Protein AF-A0A183HMR1-F1 (afdb_monomer)

Nearest PDB structures (foldseek):
  8a1i-assembly3_P  TM=7.471E-01  e=1.541E-01  Mus musculus
  8a1i-assembly1_A  TM=7.556E-01  e=2.290E-01  Mus musculus
  7uwi-assembly1_A  TM=6.873E-01  e=4.359E-01  Homo sapiens
  4ct6-assembly1_B  TM=6.462E-01  e=1.174E+00  Homo sapiens
  6hom-assembly1_A  TM=4.183E-01  e=2.348E+00  Homo sapiens

Secondary structure (DSSP, 8-state):
-TTTTSSSS--TTS-TTHHHHHT---TTTHHHHHHHHHHHHHHH--SHHHHHHHHTTTHHHHHHHHHTSTT--HHHHHHHHHHHHHHHT-HHHHHHHHHTS-HHHHHHHHHT-TT--HHHHHHHHHHHHHHHHHHHHHHHHH---HHHHHHHHHHHHHHHHHHHH--

InterPro domains:
  IPR032436 URB1, C-terminal domain [PF16201] (1-106)
  IPR039844 Nucleolar pre-ribosomal-associated protein 1 [PTHR13500] (2-133)

Mean predicted aligned error: 9.2 Å

Radius of gyration: 17.95 Å; Cα contacts (8 Å, |Δi|>4): 108; chains: 1; bounding box: 54×37×41 Å

Organism: NCBI:txid387005

pLDDT: mean 81.09, std 14.56, range [42.53, 96.62]

Structure (mmCIF, N/CA/C/O backbone):
data_AF-A0A183HMR1-F1
#
_entry.id   AF-A0A183HMR1-F1
#
loop_
_atom_site.group_PDB
_atom_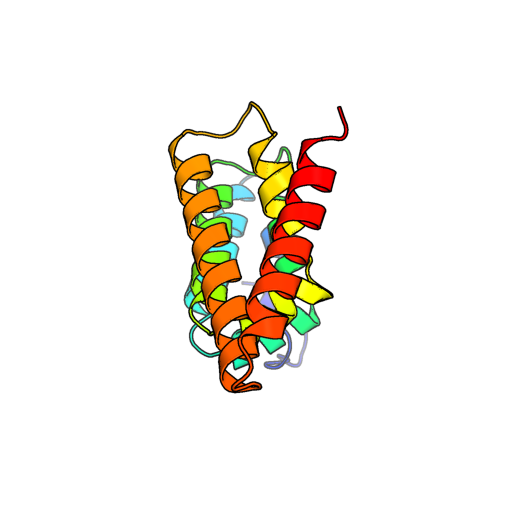site.id
_atom_site.type_symbol
_atom_site.label_atom_id
_atom_site.label_alt_id
_atom_site.label_comp_id
_atom_site.label_asym_id
_atom_site.label_entity_id
_atom_site.label_seq_id
_atom_site.pdbx_PDB_ins_code
_atom_site.Cartn_x
_atom_site.Cartn_y
_atom_site.Cartn_z
_atom_site.occupancy
_atom_site.B_iso_or_equiv
_atom_site.auth_seq_id
_atom_site.auth_comp_id
_atom_site.auth_asym_id
_atom_site.auth_atom_id
_atom_site.pdbx_PDB_model_num
ATOM 1 N N . MET A 1 1 ? -23.029 -10.915 6.501 1.00 42.78 1 MET A N 1
ATOM 2 C CA . MET A 1 1 ? -23.496 -11.950 5.544 1.00 42.78 1 MET A CA 1
ATOM 3 C C . MET A 1 1 ? -24.651 -11.492 4.652 1.00 42.78 1 MET A C 1
ATOM 5 O O . MET A 1 1 ? -24.675 -11.887 3.498 1.00 42.78 1 MET A O 1
ATOM 9 N N . SER A 1 2 ? -25.544 -10.601 5.097 1.00 53.94 2 SER A N 1
ATOM 10 C CA . SER A 1 2 ? -26.635 -10.012 4.284 1.00 53.94 2 SER A CA 1
ATOM 11 C C . SER A 1 2 ? -26.182 -9.230 3.033 1.00 53.94 2 SER A C 1
ATOM 13 O O . SER A 1 2 ? -27.001 -8.847 2.207 1.00 53.94 2 SER A O 1
ATOM 15 N N . PHE A 1 3 ? -24.876 -9.014 2.871 1.00 57.03 3 PHE A N 1
ATOM 16 C CA . PHE A 1 3 ? -24.271 -8.262 1.778 1.00 57.03 3 PHE A CA 1
ATOM 17 C C . PHE A 1 3 ? -24.163 -9.032 0.452 1.00 57.03 3 PHE A C 1
ATOM 19 O O . PHE A 1 3 ? -24.394 -8.453 -0.605 1.00 57.03 3 PHE A O 1
ATOM 26 N N . LEU A 1 4 ? -23.895 -10.340 0.495 1.00 54.84 4 LEU A N 1
ATOM 27 C CA . LEU A 1 4 ? -23.864 -11.168 -0.720 1.00 54.84 4 LEU A CA 1
ATOM 28 C C . LEU A 1 4 ? -25.256 -11.316 -1.358 1.00 54.84 4 LEU A C 1
ATOM 30 O O . LEU A 1 4 ? -25.362 -11.691 -2.517 1.00 54.84 4 LEU A O 1
ATOM 34 N N . LEU A 1 5 ? -26.308 -10.989 -0.601 1.00 61.53 5 LEU A N 1
ATOM 35 C CA . LEU A 1 5 ? -27.709 -11.073 -1.010 1.00 61.53 5 LEU A CA 1
ATOM 36 C C . LEU A 1 5 ? -28.282 -9.724 -1.481 1.00 61.53 5 LEU A C 1
ATOM 38 O O . LEU A 1 5 ? -29.433 -9.667 -1.899 1.00 61.53 5 LEU A O 1
ATOM 42 N N . LEU A 1 6 ? -27.509 -8.629 -1.406 1.00 64.81 6 LEU A N 1
ATOM 43 C CA . LEU A 1 6 ? -27.979 -7.282 -1.769 1.00 64.81 6 LEU A CA 1
ATOM 44 C C . LEU A 1 6 ? -28.113 -7.078 -3.285 1.00 64.81 6 LEU A C 1
ATOM 46 O O . LEU A 1 6 ? -28.841 -6.187 -3.718 1.00 64.81 6 LEU A O 1
ATOM 50 N N . LYS A 1 7 ? -27.414 -7.882 -4.094 1.00 62.19 7 LYS A N 1
ATOM 51 C CA . LYS A 1 7 ? -27.540 -7.885 -5.554 1.00 62.19 7 LYS A CA 1
ATOM 52 C C . LYS A 1 7 ? -27.838 -9.300 -6.050 1.00 62.19 7 LYS A C 1
ATOM 54 O O . LYS A 1 7 ? -27.205 -10.237 -5.573 1.00 62.19 7 LYS A O 1
ATOM 59 N N . PRO A 1 8 ? -28.738 -9.459 -7.037 1.00 69.00 8 PRO A N 1
ATOM 60 C CA . PRO A 1 8 ? -29.092 -10.768 -7.593 1.00 69.00 8 PRO A CA 1
ATOM 61 C C . PRO A 1 8 ? -27.963 -11.402 -8.424 1.00 69.00 8 PRO A C 1
ATOM 63 O O . PRO A 1 8 ? -28.037 -12.578 -8.759 1.00 69.00 8 PRO A O 1
ATOM 66 N N . SER A 1 9 ? -26.915 -10.641 -8.755 1.00 65.25 9 SER A N 1
ATOM 67 C CA . SER A 1 9 ? -25.744 -11.105 -9.501 1.00 65.25 9 SER A CA 1
ATOM 68 C C . SER A 1 9 ? -24.453 -10.678 -8.803 1.00 65.25 9 SER A C 1
ATOM 70 O O . SER A 1 9 ? -24.265 -9.491 -8.511 1.00 65.25 9 SER A O 1
ATOM 72 N N . ILE A 1 10 ? -23.547 -11.632 -8.580 1.00 63.59 10 ILE A N 1
ATOM 73 C CA . ILE A 1 10 ? -22.203 -11.379 -8.053 1.00 63.59 10 ILE A CA 1
ATOM 74 C C . ILE A 1 10 ? -21.290 -11.059 -9.235 1.00 63.59 10 ILE A C 1
ATOM 76 O O . ILE A 1 10 ? -21.007 -11.918 -10.067 1.00 63.59 10 ILE A O 1
ATOM 80 N N . ASP A 1 11 ? -20.838 -9.812 -9.313 1.00 67.88 11 ASP A N 1
ATOM 81 C CA . AS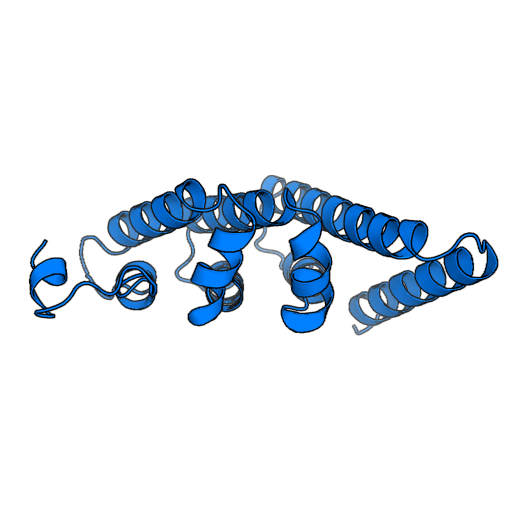P A 1 11 ? -19.847 -9.404 -10.301 1.00 67.88 11 ASP A CA 1
ATOM 82 C C . ASP A 1 11 ? -18.443 -9.760 -9.801 1.00 67.88 11 ASP A C 1
ATOM 84 O O . ASP A 1 11 ? -17.880 -9.066 -8.961 1.00 67.88 11 ASP A O 1
ATOM 88 N N . ILE A 1 12 ? -17.879 -10.851 -10.320 1.00 64.94 12 ILE A N 1
ATOM 89 C CA . ILE A 1 12 ? -16.544 -11.353 -9.952 1.00 64.94 12 ILE A CA 1
ATOM 90 C C . ILE A 1 12 ? -15.438 -10.405 -10.457 1.00 64.94 12 ILE A C 1
ATOM 92 O O . ILE A 1 12 ? -14.313 -10.423 -9.968 1.00 64.94 12 ILE A O 1
ATOM 96 N N . GLN A 1 13 ? -15.753 -9.530 -11.418 1.00 64.19 13 GLN A N 1
ATOM 97 C CA . GLN A 1 13 ? -14.810 -8.566 -11.987 1.00 64.19 13 GLN A CA 1
ATOM 98 C C . GLN A 1 13 ? -14.674 -7.289 -11.153 1.00 64.19 13 GLN A C 1
ATOM 100 O O . GLN A 1 13 ? -13.839 -6.438 -11.485 1.00 64.19 13 GLN A O 1
ATOM 105 N N . ASN A 1 14 ? -15.483 -7.141 -10.103 1.00 61.91 14 ASN A N 1
ATOM 106 C CA . ASN A 1 14 ? -15.505 -6.003 -9.201 1.00 61.91 14 ASN A CA 1
ATOM 107 C C . ASN A 1 14 ? -15.470 -6.502 -7.763 1.00 61.91 14 ASN A C 1
ATOM 109 O O . ASN A 1 14 ? -16.330 -7.279 -7.371 1.00 61.91 14 ASN A O 1
ATOM 113 N N . VAL A 1 15 ? -14.548 -6.004 -6.936 1.00 61.19 15 VAL A N 1
ATOM 114 C CA . VAL A 1 15 ? -14.562 -6.411 -5.529 1.00 61.19 15 VAL A CA 1
ATOM 115 C C . VAL A 1 15 ? -15.791 -5.802 -4.841 1.00 61.19 15 VAL A C 1
ATOM 117 O O . VAL A 1 15 ? -15.885 -4.569 -4.753 1.00 61.19 15 VAL A O 1
ATOM 120 N N . PRO A 1 16 ? -16.760 -6.613 -4.381 1.00 59.88 16 PRO A N 1
ATOM 121 C CA . PRO A 1 16 ? -18.019 -6.081 -3.894 1.00 59.88 16 PRO A CA 1
ATOM 122 C C . PRO A 1 16 ? -17.796 -5.288 -2.599 1.00 59.88 16 PRO A C 1
ATOM 124 O O . PRO A 1 16 ? -17.345 -5.818 -1.591 1.00 59.88 16 PRO A O 1
ATOM 127 N N . GLU A 1 17 ? -18.113 -3.995 -2.659 1.00 65.56 17 GLU A N 1
ATOM 128 C CA . GLU A 1 17 ? -18.174 -3.033 -1.545 1.00 65.56 17 GLU A CA 1
ATOM 129 C C . GLU A 1 17 ? -17.012 -3.036 -0.546 1.00 65.56 17 GLU A C 1
ATOM 131 O O . GLU A 1 17 ? -17.193 -2.738 0.637 1.00 65.56 17 GLU A O 1
ATOM 136 N N . ILE A 1 18 ? -15.795 -3.219 -1.075 1.00 68.06 18 ILE A N 1
ATOM 137 C CA . ILE A 1 18 ? -14.519 -2.914 -0.403 1.00 68.06 18 ILE A CA 1
ATOM 138 C C . ILE A 1 18 ? -14.610 -1.616 0.408 1.00 68.06 18 ILE A C 1
ATOM 140 O O . ILE A 1 18 ? -14.226 -1.584 1.571 1.00 68.06 18 ILE A O 1
ATOM 144 N N . TYR A 1 19 ? -15.155 -0.548 -0.181 1.00 69.69 19 TYR A N 1
ATOM 145 C CA . TYR A 1 19 ? -15.238 0.760 0.470 1.00 69.69 19 TYR A CA 1
ATOM 146 C C . TYR A 1 19 ? -16.119 0.760 1.712 1.00 69.69 19 TYR A C 1
ATOM 148 O O . TYR A 1 19 ? -15.775 1.396 2.702 1.00 69.69 19 TYR A O 1
ATOM 156 N N . LYS A 1 20 ? -17.248 0.050 1.666 1.00 72.75 20 LYS A N 1
ATOM 157 C CA . LYS A 1 20 ? -18.217 0.026 2.760 1.00 72.75 20 LYS A CA 1
ATOM 158 C C . LYS A 1 20 ? -17.669 -0.724 3.969 1.00 72.75 20 LYS A C 1
ATOM 160 O O . LYS A 1 20 ? -17.964 -0.345 5.094 1.00 72.75 20 LYS A O 1
ATOM 165 N N . LEU A 1 21 ? -16.857 -1.755 3.734 1.00 73.44 21 LEU A N 1
ATOM 166 C CA . LEU A 1 21 ? -16.194 -2.513 4.796 1.00 73.44 21 LEU A CA 1
ATOM 167 C C . LEU A 1 21 ? -14.931 -1.804 5.306 1.00 73.44 21 LEU A C 1
ATOM 169 O O . LEU A 1 21 ? -14.727 -1.723 6.514 1.00 73.44 21 LEU A O 1
ATOM 173 N N . LEU A 1 22 ? -14.109 -1.238 4.413 1.00 75.88 22 LEU A N 1
ATOM 174 C CA . LEU A 1 22 ? -12.907 -0.484 4.796 1.00 75.88 22 LEU A CA 1
ATOM 175 C C . LEU A 1 22 ? -13.224 0.791 5.577 1.00 75.88 22 LEU A C 1
ATOM 177 O O . LEU A 1 22 ? -12.463 1.162 6.467 1.00 75.88 22 LEU A O 1
ATOM 181 N N . LEU A 1 23 ? -14.321 1.462 5.229 1.00 77.56 23 LEU A N 1
ATOM 182 C CA . LEU A 1 23 ? -14.775 2.710 5.843 1.00 77.56 23 LEU A CA 1
ATOM 183 C C . LEU A 1 23 ? -16.067 2.492 6.641 1.00 77.56 23 LEU A C 1
ATOM 185 O O . LEU A 1 23 ? -16.926 3.372 6.687 1.00 77.56 23 LEU A O 1
ATOM 189 N N . SER A 1 24 ? -16.222 1.302 7.229 1.00 74.88 24 SER A N 1
ATOM 190 C CA . SER A 1 24 ? -17.419 0.941 7.988 1.00 74.88 24 SER A CA 1
ATOM 191 C C . SER A 1 24 ? -17.696 1.950 9.102 1.00 74.88 24 SER A C 1
ATOM 193 O O . SER A 1 24 ? -16.821 2.275 9.906 1.00 74.88 24 SER A O 1
ATOM 195 N N . SER A 1 25 ? -18.943 2.417 9.166 1.00 70.50 25 SER A N 1
ATOM 196 C CA . SER A 1 25 ? -19.468 3.273 10.235 1.00 70.50 25 SER A CA 1
ATOM 197 C C . SER A 1 25 ? -20.062 2.472 11.402 1.00 70.50 25 SER A C 1
ATOM 199 O O . SER A 1 25 ? -20.722 3.041 12.272 1.00 70.50 25 SER A O 1
ATOM 201 N N . SER A 1 26 ? -19.853 1.149 11.428 1.00 73.88 26 SER A N 1
ATOM 202 C CA . SER A 1 26 ? -20.312 0.267 12.505 1.00 73.88 26 SER A CA 1
ATOM 203 C C . SER A 1 26 ? -19.737 0.712 13.848 1.00 73.88 26 SER A C 1
ATOM 205 O O . SER A 1 26 ? -18.528 0.736 14.034 1.00 73.88 26 SER A O 1
ATOM 207 N N . THR A 1 27 ? -20.582 1.025 14.828 1.00 68.56 27 THR A N 1
ATOM 208 C CA . THR A 1 27 ? -20.124 1.545 16.129 1.00 68.56 27 THR A CA 1
ATOM 209 C C . THR A 1 27 ? -19.388 0.505 16.979 1.00 68.56 27 THR A C 1
ATOM 211 O O . THR A 1 27 ? -18.621 0.874 17.864 1.00 68.56 27 THR A O 1
ATOM 214 N N . GLN A 1 28 ? -19.586 -0.791 16.708 1.00 77.00 28 GLN A N 1
ATOM 215 C CA . GLN A 1 28 ? -19.045 -1.887 17.522 1.00 77.00 28 GLN A CA 1
ATOM 216 C C . GLN A 1 28 ? -17.914 -2.668 16.843 1.00 77.00 28 GLN A C 1
ATOM 218 O O . GLN A 1 28 ? -16.991 -3.120 17.521 1.00 77.00 28 GLN A O 1
ATOM 223 N N . TYR A 1 29 ? -17.962 -2.841 15.518 1.00 79.62 29 TYR A N 1
ATOM 224 C CA . TYR A 1 29 ? -17.081 -3.784 14.814 1.00 79.62 29 TYR A CA 1
ATOM 225 C C . TYR A 1 29 ? -16.228 -3.160 13.704 1.00 79.62 29 TYR A C 1
ATOM 227 O O . TYR A 1 29 ? -15.500 -3.896 13.037 1.00 79.62 29 TYR A O 1
ATOM 235 N N . TYR A 1 30 ? -16.241 -1.830 13.544 1.00 81.38 30 TYR A N 1
ATOM 236 C CA . TYR A 1 30 ? -15.527 -1.127 12.466 1.00 81.38 30 TYR A CA 1
ATOM 237 C C . TYR A 1 30 ? -14.057 -1.548 12.306 1.00 81.38 30 TYR A C 1
ATOM 239 O O . TYR A 1 30 ? -13.598 -1.776 11.189 1.00 81.38 30 TYR A O 1
ATOM 247 N N . ASN A 1 31 ? -13.313 -1.714 13.407 1.00 84.81 31 ASN A N 1
ATOM 248 C CA . ASN A 1 31 ? -11.912 -2.146 13.347 1.00 84.81 31 ASN A CA 1
ATOM 249 C C . ASN A 1 31 ? -11.771 -3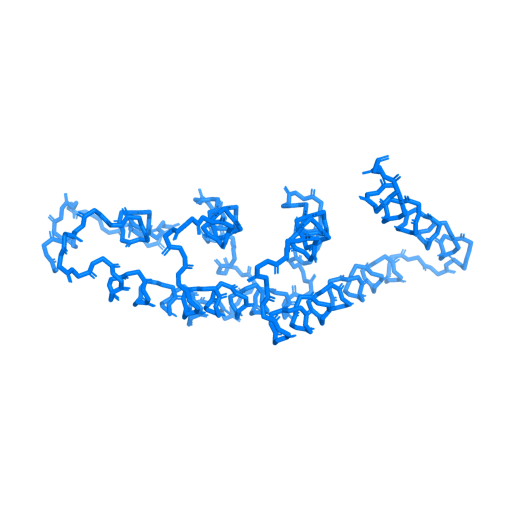.567 12.801 1.00 84.81 31 ASN A C 1
ATOM 251 O O . ASN A 1 31 ? -11.022 -3.783 11.855 1.00 84.81 31 ASN A O 1
ATOM 255 N N . LYS A 1 32 ? -12.547 -4.516 13.338 1.00 86.06 32 LYS A N 1
ATOM 256 C CA . LYS A 1 32 ? -12.484 -5.925 12.928 1.00 86.06 32 LYS A CA 1
ATOM 257 C C . LYS A 1 32 ? -12.863 -6.102 11.460 1.00 86.06 32 LYS A C 1
ATOM 259 O O . LYS A 1 32 ? -12.186 -6.832 10.744 1.00 86.06 32 LYS A O 1
ATOM 264 N N . GLU A 1 33 ? -13.918 -5.424 11.013 1.00 84.31 33 GLU A N 1
ATOM 265 C CA . GLU A 1 33 ? -14.370 -5.462 9.617 1.00 84.31 33 GLU A CA 1
ATOM 266 C C . GLU A 1 33 ? -13.301 -4.912 8.671 1.00 84.31 33 GLU A C 1
ATOM 268 O O . GLU A 1 33 ? -12.993 -5.524 7.646 1.00 84.31 33 GLU A O 1
ATOM 273 N N . ARG A 1 34 ? -12.673 -3.799 9.054 1.00 89.12 34 ARG A N 1
ATOM 274 C CA . ARG A 1 34 ? -11.597 -3.183 8.286 1.00 89.12 34 ARG A CA 1
ATOM 275 C C . ARG A 1 34 ? -10.342 -4.046 8.235 1.00 89.12 34 ARG A C 1
ATOM 277 O O . ARG A 1 34 ? -9.799 -4.232 7.151 1.00 89.12 34 ARG A O 1
ATOM 284 N N . HIS A 1 35 ? -9.881 -4.589 9.363 1.00 90.75 35 HIS A N 1
ATOM 285 C CA . HIS A 1 35 ? -8.716 -5.482 9.393 1.00 90.75 35 HIS A CA 1
ATOM 286 C C . HIS A 1 35 ? -8.961 -6.739 8.569 1.00 90.75 35 HIS A C 1
ATOM 288 O O . HIS A 1 35 ? -8.086 -7.155 7.815 1.00 90.75 35 HIS A O 1
ATOM 294 N N . TRP A 1 36 ? -10.161 -7.313 8.666 1.00 88.19 36 TRP A N 1
ATOM 295 C CA . TRP A 1 36 ? -10.560 -8.453 7.851 1.00 88.19 36 TRP A CA 1
ATOM 296 C C . TRP A 1 36 ? -10.547 -8.109 6.360 1.00 88.19 36 TRP A C 1
ATOM 298 O O . TRP A 1 36 ? -9.967 -8.847 5.569 1.00 88.19 36 TRP A O 1
ATOM 308 N N . CYS A 1 37 ? -11.101 -6.956 5.977 1.00 88.56 37 CYS A N 1
ATOM 309 C CA . CYS A 1 37 ? -11.097 -6.505 4.589 1.00 88.56 37 CYS A CA 1
ATOM 310 C C . CYS A 1 37 ? -9.673 -6.249 4.065 1.00 88.56 37 CYS A C 1
ATOM 312 O O . CYS A 1 37 ? -9.332 -6.697 2.976 1.00 88.56 37 CYS A O 1
ATOM 314 N N . LEU A 1 38 ? -8.813 -5.593 4.849 1.00 91.75 38 LEU A N 1
ATOM 315 C CA . LEU A 1 38 ? -7.414 -5.357 4.481 1.00 91.75 38 LEU A CA 1
ATOM 316 C C . LEU A 1 38 ? -6.616 -6.655 4.358 1.00 91.75 38 LEU A C 1
ATOM 318 O O . LEU A 1 38 ? -5.790 -6.773 3.457 1.00 91.75 38 LEU A O 1
ATOM 322 N N . ARG A 1 39 ? -6.872 -7.629 5.236 1.00 91.81 39 ARG A N 1
ATOM 323 C CA . ARG A 1 39 ? -6.268 -8.959 5.143 1.00 91.81 39 ARG A CA 1
ATOM 324 C C . ARG A 1 39 ? -6.720 -9.680 3.877 1.00 91.81 39 ARG A C 1
ATOM 326 O O . ARG A 1 39 ? -5.875 -10.197 3.166 1.00 91.81 39 ARG A O 1
ATOM 333 N N . LEU A 1 40 ? -8.011 -9.635 3.544 1.00 89.12 40 LEU A N 1
ATOM 334 C CA . LEU A 1 40 ? -8.507 -10.199 2.287 1.00 89.12 40 LEU A CA 1
ATOM 335 C C . LEU A 1 40 ? -7.875 -9.545 1.058 1.00 89.12 40 LEU A C 1
ATOM 337 O O . LEU A 1 40 ? -7.513 -10.251 0.125 1.00 89.12 40 LEU A O 1
ATOM 341 N N . ILE A 1 41 ? -7.729 -8.215 1.053 1.00 90.25 41 ILE A N 1
ATOM 342 C CA . ILE A 1 41 ? -7.048 -7.513 -0.042 1.00 90.25 41 ILE A CA 1
ATOM 343 C C . ILE A 1 41 ? -5.609 -8.014 -0.151 1.00 90.25 41 ILE A C 1
ATOM 345 O O . ILE A 1 41 ? -5.191 -8.393 -1.239 1.00 90.25 41 ILE A O 1
ATOM 349 N N . LEU A 1 42 ? -4.875 -8.063 0.961 1.00 92.88 42 LEU A N 1
ATOM 350 C CA . LEU A 1 42 ? -3.505 -8.568 0.989 1.00 92.88 42 LEU A CA 1
ATOM 351 C C . LEU A 1 42 ? -3.408 -9.998 0.440 1.00 92.88 42 LEU A C 1
ATOM 353 O O . LEU A 1 42 ? -2.582 -10.253 -0.429 1.00 92.88 42 LEU A O 1
ATOM 357 N N . ASP A 1 43 ? -4.265 -10.899 0.918 1.00 90.75 43 ASP A N 1
ATOM 358 C CA . ASP A 1 43 ? -4.261 -12.311 0.530 1.00 90.75 43 ASP A CA 1
ATOM 359 C C . ASP A 1 43 ? -4.703 -12.514 -0.933 1.00 90.75 43 ASP A C 1
ATOM 361 O O . ASP A 1 43 ? -4.366 -13.524 -1.542 1.00 90.75 43 ASP A O 1
ATOM 365 N N . SER A 1 44 ? -5.432 -11.552 -1.511 1.00 89.31 44 SER A N 1
ATOM 366 C CA . SER A 1 44 ? -5.874 -11.582 -2.912 1.00 89.31 44 SER A CA 1
ATOM 367 C C . SER A 1 44 ? -4.847 -11.062 -3.919 1.00 89.31 44 SER A C 1
ATOM 369 O O . SER A 1 44 ? -5.064 -11.210 -5.111 1.00 89.31 44 SER A O 1
ATOM 371 N N . LEU A 1 45 ? -3.759 -10.424 -3.478 1.00 90.44 45 LEU A N 1
ATOM 372 C CA . LEU A 1 45 ? -2.750 -9.825 -4.359 1.00 90.44 45 LEU A CA 1
ATOM 373 C C . LEU A 1 45 ? -1.642 -10.837 -4.688 1.00 90.44 45 LEU A C 1
ATOM 375 O O . LEU A 1 45 ? -0.514 -10.694 -4.215 1.00 90.44 45 LEU A O 1
ATOM 379 N N . ILE A 1 46 ? -1.981 -11.873 -5.460 1.00 90.62 46 ILE A N 1
ATOM 380 C CA . ILE A 1 46 ? -1.080 -12.995 -5.777 1.00 90.62 46 ILE A CA 1
ATOM 381 C C . ILE A 1 46 ? -0.479 -12.838 -7.177 1.00 90.62 46 ILE A C 1
ATOM 383 O O . ILE A 1 46 ? 0.699 -13.127 -7.393 1.00 90.62 46 ILE A O 1
ATOM 387 N N . GLU A 1 47 ? -1.286 -12.387 -8.131 1.00 90.25 47 GLU A N 1
ATOM 388 C CA . GLU A 1 47 ? -0.924 -12.198 -9.525 1.00 90.25 47 GLU A CA 1
ATOM 389 C C . GLU A 1 47 ? -0.941 -10.711 -9.917 1.00 90.25 47 GLU A C 1
ATOM 391 O O . GLU A 1 47 ? -1.717 -9.910 -9.386 1.00 90.25 47 GLU A O 1
ATOM 396 N N . PRO A 1 48 ? -0.171 -10.309 -10.947 1.00 88.06 48 PRO A N 1
ATOM 397 C CA . PRO A 1 48 ? -0.209 -8.937 -11.455 1.00 88.06 48 PRO A CA 1
ATOM 398 C C . PRO A 1 48 ? -1.603 -8.488 -11.920 1.00 88.06 48 PRO A C 1
ATOM 400 O O . PRO A 1 48 ? -1.889 -7.293 -11.945 1.00 88.06 48 PRO A O 1
ATOM 403 N N . ASN A 1 49 ? -2.474 -9.423 -12.317 1.00 88.50 49 ASN A N 1
ATOM 404 C CA . ASN A 1 49 ? -3.830 -9.094 -12.745 1.00 88.50 49 ASN A CA 1
ATOM 405 C C . ASN A 1 49 ? -4.759 -8.742 -11.570 1.00 88.50 49 ASN A C 1
ATOM 407 O O . ASN A 1 49 ? -5.678 -7.939 -11.745 1.00 88.50 49 ASN A O 1
ATOM 411 N N . ASP A 1 50 ? -4.486 -9.247 -10.365 1.00 88.56 50 ASP A N 1
ATOM 412 C CA . ASP A 1 50 ? -5.264 -8.926 -9.160 1.00 88.56 50 ASP A CA 1
ATOM 413 C C . ASP A 1 50 ? -5.163 -7.437 -8.825 1.00 88.56 50 ASP A C 1
ATOM 415 O O . ASP A 1 50 ? -6.142 -6.780 -8.457 1.00 88.56 50 ASP A O 1
ATOM 419 N N . TYR A 1 51 ? -3.989 -6.858 -9.074 1.00 90.31 51 TYR A N 1
ATOM 420 C CA . TYR A 1 51 ? -3.791 -5.420 -8.997 1.00 90.31 51 TYR A CA 1
ATOM 421 C C . TYR A 1 51 ? -4.729 -4.644 -9.937 1.00 90.31 51 TYR A C 1
ATOM 423 O O . TYR A 1 51 ? -5.289 -3.622 -9.534 1.00 90.31 51 TYR A O 1
ATOM 431 N N . ASN A 1 52 ? -4.953 -5.119 -11.168 1.00 89.50 52 ASN A N 1
ATOM 432 C CA . ASN A 1 52 ? -5.857 -4.447 -12.107 1.00 89.50 52 ASN A CA 1
ATOM 433 C C . ASN A 1 52 ? -7.298 -4.458 -11.589 1.00 89.50 52 ASN A C 1
ATOM 435 O O . ASN A 1 52 ? -7.999 -3.450 -11.696 1.00 89.50 52 ASN A O 1
ATOM 439 N N . ILE A 1 53 ? -7.731 -5.570 -10.989 1.00 87.19 53 ILE A N 1
ATOM 440 C CA . ILE A 1 53 ? -9.053 -5.689 -10.361 1.00 87.19 53 ILE A CA 1
ATOM 441 C C . ILE A 1 53 ? -9.175 -4.688 -9.207 1.00 87.19 53 ILE A C 1
ATOM 443 O O . ILE A 1 53 ? -10.155 -3.941 -9.143 1.00 87.19 53 ILE A O 1
ATOM 447 N N . LEU A 1 54 ? -8.154 -4.597 -8.349 1.00 86.88 54 LEU A N 1
ATOM 448 C CA . LEU A 1 54 ? -8.102 -3.623 -7.257 1.00 86.88 54 LEU A CA 1
ATOM 449 C C . LEU A 1 54 ? -8.139 -2.171 -7.777 1.00 86.88 54 LEU A C 1
ATOM 451 O O . LEU A 1 54 ? -8.788 -1.300 -7.187 1.00 86.88 54 LEU A O 1
ATOM 455 N N . GLN A 1 55 ? -7.487 -1.892 -8.907 1.00 88.19 55 GLN A N 1
ATOM 456 C CA . GLN A 1 55 ? -7.443 -0.558 -9.508 1.00 88.19 55 GLN A CA 1
ATOM 457 C C . GLN A 1 55 ? -8.735 -0.113 -10.190 1.00 88.19 55 GLN A C 1
ATOM 459 O O . GLN A 1 55 ? -8.982 1.093 -10.238 1.00 88.19 55 GLN A O 1
ATOM 464 N N . LYS A 1 56 ? -9.614 -1.027 -10.632 1.00 85.44 56 LYS A N 1
ATOM 465 C CA . LYS A 1 56 ? -10.953 -0.654 -11.150 1.00 85.44 56 LYS A CA 1
ATOM 466 C C . LYS A 1 56 ? -11.747 0.205 -10.156 1.00 85.44 56 LYS A C 1
ATOM 468 O O . LYS A 1 56 ? -12.639 0.957 -10.543 1.00 85.44 56 LYS A O 1
ATOM 473 N N . ARG A 1 57 ? -11.414 0.101 -8.866 1.00 81.88 57 ARG A N 1
ATOM 474 C CA . ARG A 1 57 ? -11.976 0.878 -7.758 1.00 81.88 57 ARG A CA 1
ATOM 475 C C . ARG A 1 57 ? -10.897 1.683 -7.030 1.00 81.88 57 ARG A C 1
ATOM 477 O O . ARG A 1 57 ? -10.943 1.811 -5.816 1.00 81.88 57 ARG A O 1
ATOM 484 N N . TYR A 1 58 ? -9.889 2.203 -7.730 1.00 87.69 58 TYR A N 1
ATOM 485 C CA . TYR A 1 58 ? -8.859 3.072 -7.138 1.00 87.69 58 TYR A CA 1
ATOM 486 C C . TYR A 1 58 ? -8.261 2.533 -5.822 1.00 87.69 58 TYR A C 1
ATOM 488 O O . TYR A 1 58 ? -7.956 3.312 -4.914 1.00 87.69 58 TYR A O 1
ATOM 496 N N . GLY A 1 59 ? -8.132 1.206 -5.687 1.00 89.44 59 GLY A N 1
ATOM 497 C CA . GLY A 1 59 ? -7.894 0.579 -4.389 1.00 89.44 59 GLY A CA 1
ATOM 498 C C . GLY A 1 59 ? -6.589 1.040 -3.752 1.00 89.44 59 GLY A C 1
ATOM 499 O O . GLY A 1 59 ? -6.568 1.351 -2.568 1.00 89.44 59 GLY A O 1
ATOM 500 N N . ILE A 1 60 ? -5.528 1.227 -4.543 1.00 92.00 60 ILE A N 1
ATOM 501 C CA . ILE A 1 60 ? -4.271 1.773 -4.019 1.00 92.00 60 ILE A CA 1
ATOM 502 C C . ILE A 1 60 ? -4.452 3.190 -3.488 1.00 92.00 60 ILE A C 1
ATOM 504 O O . ILE A 1 60 ? -4.064 3.444 -2.355 1.00 92.00 60 ILE A O 1
ATOM 508 N N . LYS A 1 61 ? -5.092 4.103 -4.232 1.00 91.19 61 LYS A N 1
ATOM 509 C CA . LYS A 1 61 ? -5.330 5.472 -3.734 1.00 91.19 61 LYS A CA 1
ATOM 510 C C . LYS A 1 61 ? -6.123 5.470 -2.432 1.00 91.19 61 LYS A C 1
ATOM 512 O O . LYS A 1 61 ? -5.817 6.253 -1.535 1.00 91.19 61 LYS A O 1
ATOM 517 N N . LEU A 1 62 ? -7.101 4.574 -2.315 1.00 91.06 62 LEU A N 1
ATOM 518 C CA . LEU A 1 62 ? -7.863 4.397 -1.086 1.00 91.06 62 LEU A CA 1
ATOM 519 C C . LEU A 1 62 ? -6.968 3.934 0.071 1.00 91.06 62 LEU A C 1
ATOM 521 O O . LEU A 1 62 ? -7.030 4.527 1.142 1.00 91.06 62 LEU A O 1
ATOM 525 N N . LEU A 1 63 ? -6.110 2.930 -0.140 1.00 93.25 63 LEU A N 1
ATOM 526 C CA . LEU A 1 63 ? -5.166 2.460 0.881 1.00 93.25 63 LEU A CA 1
ATOM 527 C C . LEU A 1 63 ? -4.189 3.569 1.304 1.00 93.25 63 LEU A C 1
ATOM 529 O O . LEU A 1 63 ?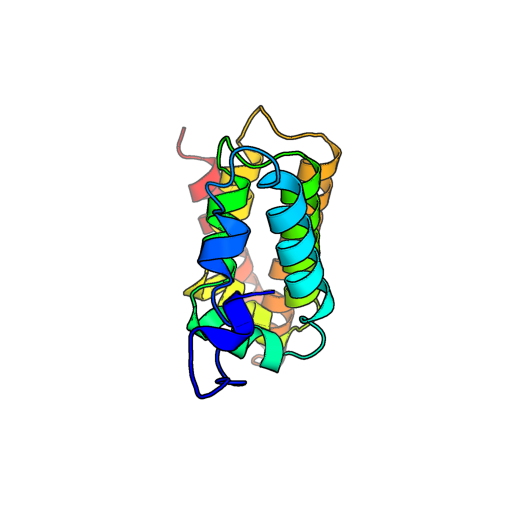 -3.973 3.774 2.497 1.00 93.25 63 LEU A O 1
ATOM 533 N N . LEU A 1 64 ? -3.645 4.326 0.343 1.00 94.06 64 LEU A N 1
ATOM 534 C CA . LEU A 1 64 ? -2.743 5.453 0.608 1.00 94.06 64 LEU A CA 1
ATOM 535 C C . LEU A 1 64 ? -3.432 6.564 1.417 1.00 94.06 64 LEU A C 1
ATOM 537 O O . LEU A 1 64 ? -2.826 7.137 2.324 1.00 94.06 64 LEU A O 1
ATOM 541 N N . SER A 1 65 ? -4.700 6.857 1.113 1.00 92.12 65 SER A N 1
ATOM 542 C CA . SER A 1 65 ? -5.510 7.830 1.853 1.00 92.12 65 SER A CA 1
ATOM 543 C C . SER A 1 65 ? -5.855 7.334 3.260 1.00 92.12 65 SER A C 1
ATOM 545 O O . SER A 1 65 ? -5.721 8.086 4.226 1.00 92.12 65 SER A O 1
ATOM 547 N N . LEU A 1 66 ? -6.230 6.058 3.393 1.00 91.94 66 LEU A N 1
ATOM 548 C CA . LEU A 1 66 ?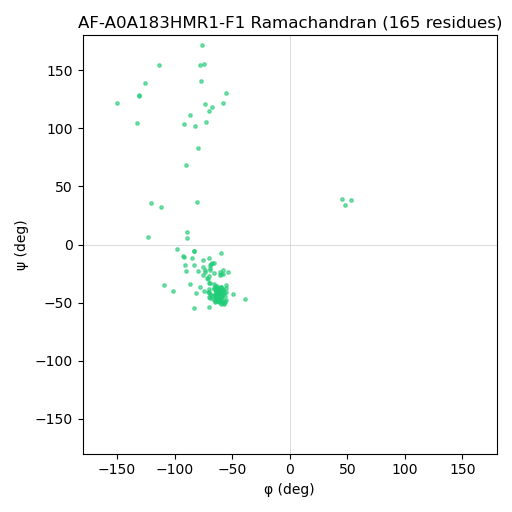 -6.555 5.440 4.674 1.00 91.94 66 LEU A CA 1
ATOM 549 C C . LEU A 1 66 ? -5.349 5.461 5.616 1.00 91.94 66 LEU A C 1
ATOM 551 O O . LEU A 1 66 ? -5.516 5.787 6.785 1.00 91.94 66 LEU A O 1
ATOM 555 N N . PHE A 1 67 ? -4.137 5.195 5.125 1.00 93.81 67 PHE A N 1
ATOM 556 C CA . PHE A 1 67 ? -2.921 5.173 5.946 1.00 93.81 67 PHE A CA 1
ATOM 557 C C . PHE A 1 67 ? -2.682 6.479 6.723 1.00 93.81 67 PHE A C 1
ATOM 559 O O . PHE A 1 67 ? -2.284 6.445 7.888 1.00 93.81 67 PHE A O 1
ATOM 566 N N . GLY A 1 68 ? -2.924 7.628 6.082 1.00 89.81 68 GLY A N 1
ATOM 567 C CA . GLY A 1 68 ? -2.749 8.952 6.688 1.00 89.81 68 GLY A CA 1
ATOM 568 C C . GLY A 1 68 ? -3.937 9.423 7.532 1.00 89.81 68 GLY A C 1
ATOM 569 O O . GLY A 1 68 ? -3.863 10.481 8.151 1.00 89.81 68 GLY A O 1
ATOM 570 N N . SER A 1 69 ? -5.036 8.670 7.546 1.00 90.38 69 SER A N 1
ATOM 571 C CA . SER A 1 69 ? -6.254 9.055 8.254 1.00 90.38 69 SER A CA 1
ATOM 572 C C . SER A 1 69 ? -6.156 8.805 9.761 1.00 90.38 69 SER A C 1
ATOM 574 O O . SER A 1 69 ? -5.462 7.901 10.225 1.00 90.38 69 SER A O 1
ATOM 576 N N . VAL A 1 70 ? -6.931 9.568 10.535 1.00 87.62 70 VAL A N 1
ATOM 577 C CA . VAL A 1 70 ? -7.004 9.434 12.003 1.00 87.62 70 VAL A CA 1
ATOM 578 C C . VAL A 1 70 ? -7.609 8.092 12.425 1.00 87.62 70 VAL A C 1
ATOM 580 O O . VAL A 1 70 ? -7.332 7.595 13.511 1.00 87.62 70 VAL A O 1
ATOM 583 N N . ILE A 1 71 ? -8.412 7.474 11.555 1.00 87.50 71 ILE A N 1
ATOM 584 C CA . ILE A 1 71 ? -9.024 6.178 11.841 1.00 87.50 71 ILE A CA 1
ATOM 585 C C . ILE A 1 71 ? -8.018 5.026 11.726 1.00 87.50 71 ILE A C 1
ATOM 587 O O . ILE A 1 71 ? -8.287 3.951 12.257 1.00 87.50 71 ILE A O 1
ATOM 591 N N . ALA A 1 72 ? -6.882 5.189 11.034 1.00 90.19 72 ALA A N 1
ATOM 592 C CA . ALA A 1 72 ? -5.889 4.130 10.837 1.00 90.19 72 ALA A CA 1
ATOM 593 C C . ALA A 1 72 ? -5.096 3.824 12.110 1.00 90.19 72 ALA A C 1
ATOM 595 O O . ALA A 1 72 ? -4.180 4.552 12.497 1.00 90.19 72 ALA A O 1
ATOM 596 N N . ASP A 1 73 ? -5.426 2.687 12.718 1.00 91.69 73 ASP A N 1
ATOM 597 C CA . ASP A 1 73 ? -4.649 2.106 13.799 1.00 91.69 73 ASP A CA 1
ATOM 598 C C . ASP A 1 73 ? -3.381 1.420 13.265 1.00 91.69 73 ASP A C 1
ATOM 600 O O . ASP A 1 73 ? -3.171 1.268 12.056 1.00 91.69 73 ASP A O 1
ATOM 604 N N . GLN A 1 74 ? -2.506 1.010 14.180 1.00 91.94 74 GLN A N 1
ATOM 605 C CA . GLN A 1 74 ? -1.212 0.423 13.831 1.00 91.94 74 GLN A CA 1
ATOM 606 C C . GLN A 1 74 ? -1.357 -0.848 12.979 1.00 91.94 74 GLN A C 1
ATOM 608 O O . GLN A 1 74 ? -0.570 -1.077 12.059 1.00 91.94 74 GLN A O 1
ATOM 613 N N . GLU A 1 75 ? -2.379 -1.662 13.245 1.00 93.19 75 GLU A N 1
ATOM 614 C CA . GLU A 1 75 ? -2.648 -2.874 12.473 1.00 93.19 75 GLU A CA 1
ATOM 615 C C . GLU A 1 75 ? -3.162 -2.551 11.058 1.00 93.19 75 GLU A C 1
ATOM 617 O O . GLU A 1 75 ? -2.679 -3.136 10.087 1.00 93.19 75 GLU A O 1
ATOM 622 N N . THR A 1 76 ? -4.038 -1.551 10.902 1.00 93.56 76 THR A N 1
ATOM 623 C CA . THR A 1 76 ? -4.450 -1.045 9.580 1.00 93.56 76 THR A CA 1
ATOM 624 C C . THR A 1 76 ? -3.251 -0.571 8.767 1.00 93.56 76 THR A C 1
ATOM 626 O O . THR A 1 76 ? -3.076 -0.985 7.619 1.00 93.56 76 THR A O 1
ATOM 629 N N . LYS A 1 77 ? -2.390 0.263 9.363 1.00 94.81 77 LYS A N 1
ATOM 630 C CA . LYS A 1 77 ? -1.176 0.768 8.705 1.00 94.81 77 LYS A CA 1
ATOM 631 C C . LYS A 1 77 ? -0.258 -0.372 8.278 1.00 94.81 77 LYS A C 1
ATOM 633 O O . LYS A 1 77 ? 0.218 -0.383 7.144 1.00 94.81 77 LYS A O 1
ATOM 638 N N . LYS A 1 78 ? -0.077 -1.372 9.144 1.00 95.38 78 LYS A N 1
ATOM 639 C CA . LYS A 1 78 ? 0.685 -2.586 8.836 1.00 95.38 78 LYS A CA 1
ATOM 640 C C . LYS A 1 78 ? 0.114 -3.321 7.622 1.00 95.38 78 LYS A C 1
ATOM 642 O O . LYS A 1 78 ? 0.877 -3.618 6.707 1.00 95.38 78 LYS A O 1
ATOM 647 N N . PHE A 1 79 ? -1.191 -3.596 7.571 1.00 95.38 79 PHE A N 1
ATOM 648 C CA . PHE A 1 79 ? -1.779 -4.292 6.419 1.00 95.38 79 PHE A CA 1
ATOM 649 C C . PHE A 1 79 ? -1.682 -3.488 5.122 1.00 95.38 79 PHE A C 1
ATOM 651 O O . PHE A 1 79 ? -1.420 -4.072 4.073 1.00 95.38 79 PHE A O 1
ATOM 658 N N . ILE A 1 80 ? -1.821 -2.161 5.182 1.00 95.69 80 ILE A N 1
ATOM 659 C CA . ILE A 1 80 ? -1.631 -1.294 4.011 1.00 95.69 80 ILE A CA 1
ATOM 660 C C . ILE A 1 80 ? -0.200 -1.415 3.479 1.00 95.69 80 ILE A C 1
ATOM 662 O O . ILE A 1 80 ? -0.006 -1.662 2.290 1.00 95.69 80 ILE A O 1
ATOM 666 N N . LEU A 1 81 ? 0.806 -1.299 4.349 1.00 96.50 81 LEU A N 1
ATOM 667 C CA . LEU A 1 81 ? 2.212 -1.424 3.958 1.00 96.50 81 LEU A CA 1
ATOM 668 C C . LEU A 1 81 ? 2.529 -2.812 3.382 1.00 96.50 81 LEU A C 1
ATOM 670 O O . LEU A 1 81 ? 3.222 -2.920 2.370 1.00 96.50 81 LEU A O 1
ATOM 674 N N . LEU A 1 82 ? 1.983 -3.872 3.983 1.00 96.62 82 LEU A N 1
ATOM 675 C CA . LEU A 1 82 ? 2.111 -5.234 3.463 1.00 96.62 82 LEU A CA 1
ATOM 676 C C . LEU A 1 82 ? 1.444 -5.391 2.093 1.00 96.62 82 LEU A C 1
ATOM 678 O O . LEU A 1 82 ? 2.028 -6.024 1.218 1.00 96.62 82 LEU A O 1
ATOM 682 N N . SER A 1 83 ? 0.278 -4.776 1.887 1.00 95.00 83 SER A N 1
ATOM 683 C CA . SER A 1 83 ? -0.426 -4.797 0.600 1.00 95.00 83 SER A CA 1
ATOM 684 C C . SER A 1 83 ? 0.398 -4.094 -0.477 1.00 95.00 83 SER A C 1
ATOM 686 O O . SER A 1 83 ? 0.593 -4.641 -1.556 1.00 95.00 83 SER A O 1
ATOM 688 N N . LEU A 1 84 ? 0.971 -2.923 -0.172 1.00 95.69 84 LEU A N 1
ATOM 689 C CA . LEU A 1 84 ? 1.872 -2.219 -1.092 1.00 95.69 84 LEU A CA 1
ATOM 690 C C . LEU A 1 84 ? 3.102 -3.060 -1.447 1.00 95.69 84 LEU A C 1
ATOM 692 O O . LEU A 1 84 ? 3.527 -3.061 -2.600 1.00 95.69 84 LEU A O 1
ATOM 696 N N . ARG A 1 85 ? 3.655 -3.798 -0.476 1.00 95.88 85 ARG A N 1
ATOM 697 C CA . ARG A 1 85 ? 4.768 -4.721 -0.718 1.00 95.88 85 ARG A CA 1
ATOM 698 C C . ARG A 1 85 ? 4.370 -5.872 -1.642 1.00 95.88 85 ARG A C 1
ATOM 700 O O . ARG A 1 85 ? 5.144 -6.186 -2.537 1.00 95.88 85 ARG A O 1
ATOM 707 N N . ALA A 1 86 ? 3.196 -6.472 -1.436 1.00 95.00 86 ALA A N 1
ATOM 708 C CA . ALA A 1 86 ? 2.687 -7.549 -2.287 1.00 95.00 86 ALA A CA 1
ATOM 709 C C . ALA A 1 86 ? 2.528 -7.073 -3.738 1.00 95.00 86 ALA A C 1
ATOM 711 O O . ALA A 1 86 ? 3.040 -7.702 -4.654 1.00 95.00 86 ALA A O 1
ATOM 712 N N . VAL A 1 87 ? 1.947 -5.887 -3.950 1.00 93.94 87 VAL A N 1
ATOM 713 C CA . VAL A 1 87 ? 1.847 -5.312 -5.301 1.00 93.94 87 VAL A CA 1
ATOM 714 C C . VAL A 1 87 ? 3.226 -5.047 -5.911 1.00 93.94 87 VAL A C 1
ATOM 716 O O . VAL A 1 87 ? 3.453 -5.360 -7.078 1.00 93.94 87 VAL A O 1
ATOM 719 N N . LEU A 1 88 ? 4.154 -4.475 -5.137 1.00 93.19 88 LEU A N 1
ATOM 720 C CA . LEU A 1 88 ? 5.501 -4.153 -5.618 1.00 93.19 88 LEU A CA 1
ATOM 721 C C . LEU A 1 88 ? 6.365 -5.377 -5.919 1.00 93.19 88 LEU A C 1
ATOM 723 O O . LEU A 1 88 ? 7.342 -5.231 -6.644 1.00 93.19 8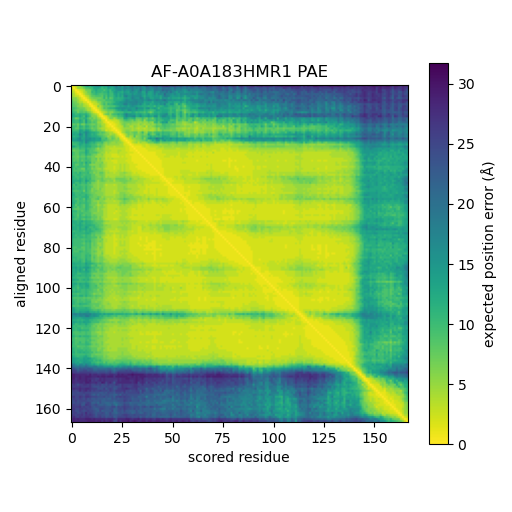8 LEU A O 1
ATOM 727 N N . GLN A 1 89 ? 6.001 -6.564 -5.429 1.00 91.69 89 GLN A N 1
ATOM 728 C CA . GLN A 1 89 ? 6.648 -7.817 -5.821 1.00 91.69 89 GLN A CA 1
ATOM 729 C C . GLN A 1 89 ? 6.518 -8.077 -7.333 1.00 91.69 89 GLN A C 1
ATOM 731 O O . GLN A 1 89 ? 7.370 -8.736 -7.930 1.00 91.69 89 GLN A O 1
ATOM 736 N N . HIS A 1 90 ? 5.479 -7.534 -7.974 1.00 90.88 90 HIS A N 1
ATOM 737 C CA . HIS A 1 90 ? 5.272 -7.639 -9.412 1.00 90.88 90 HIS A CA 1
ATOM 738 C C . HIS A 1 90 ? 5.900 -6.451 -10.147 1.00 90.88 90 HIS A C 1
ATOM 740 O O . HIS A 1 90 ? 5.335 -5.356 -10.214 1.00 90.88 90 HIS A O 1
ATOM 746 N N . ARG A 1 91 ? 7.053 -6.681 -10.787 1.00 88.44 91 ARG A N 1
ATOM 747 C CA . ARG A 1 91 ? 7.790 -5.640 -11.528 1.00 88.44 91 ARG A CA 1
ATOM 748 C C . ARG A 1 91 ? 6.938 -4.942 -12.602 1.00 88.44 91 ARG A C 1
ATOM 750 O O . ARG A 1 91 ? 7.077 -3.739 -12.798 1.00 88.44 91 ARG A O 1
ATOM 757 N N . SER A 1 92 ? 6.023 -5.664 -13.255 1.00 88.62 92 SER A N 1
ATOM 758 C CA . SER A 1 92 ? 5.117 -5.123 -14.286 1.00 88.62 92 SER A CA 1
ATOM 759 C C . SER A 1 92 ? 4.205 -4.000 -13.776 1.00 88.62 92 SER A C 1
ATOM 761 O O . SER A 1 92 ? 3.790 -3.140 -14.551 1.00 88.62 92 SER A O 1
ATOM 763 N N . VAL A 1 93 ? 3.926 -3.972 -12.471 1.00 91.88 93 VAL A N 1
ATOM 764 C CA . VAL A 1 93 ? 3.048 -2.988 -11.828 1.00 91.88 93 VAL A CA 1
ATOM 765 C C . VAL A 1 93 ? 3.825 -1.763 -11.324 1.00 91.88 93 VAL A C 1
ATOM 767 O O . VAL A 1 93 ? 3.246 -0.694 -11.120 1.00 91.88 93 VAL A O 1
ATOM 770 N N . ALA A 1 94 ? 5.150 -1.866 -11.179 1.00 91.81 94 ALA A N 1
ATOM 771 C CA . ALA A 1 94 ? 5.984 -0.804 -10.617 1.00 91.81 94 ALA A CA 1
ATOM 772 C C . ALA A 1 94 ? 5.860 0.523 -11.386 1.00 91.81 94 ALA A C 1
ATOM 774 O O . ALA A 1 94 ? 5.724 1.576 -10.763 1.00 91.81 94 ALA A O 1
ATOM 775 N N . ASN A 1 95 ? 5.834 0.480 -12.725 1.00 90.19 95 ASN A N 1
ATOM 776 C CA . ASN A 1 95 ? 5.676 1.679 -13.557 1.00 90.19 95 ASN A CA 1
ATOM 777 C C . ASN A 1 95 ? 4.341 2.395 -13.304 1.00 90.19 95 ASN A C 1
ATOM 779 O O . ASN A 1 95 ? 4.291 3.620 -13.209 1.00 90.19 95 ASN A O 1
ATOM 783 N N . ASP A 1 96 ? 3.259 1.636 -13.132 1.00 92.31 96 ASP A N 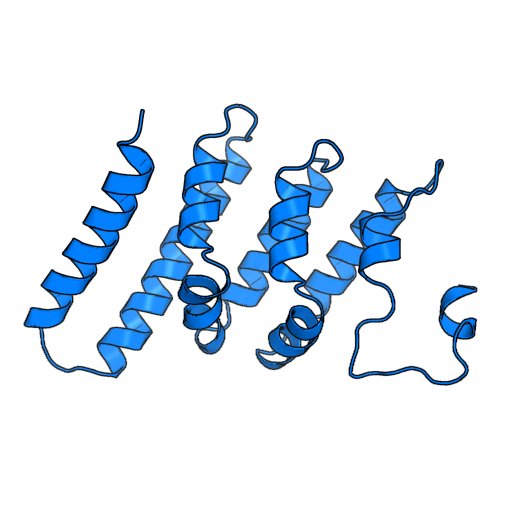1
ATOM 784 C CA . ASP A 1 96 ? 1.955 2.203 -12.796 1.00 92.31 96 ASP A CA 1
ATOM 785 C C . ASP A 1 96 ? 1.971 2.876 -11.415 1.00 92.31 96 ASP A C 1
ATOM 787 O O . ASP A 1 96 ? 1.570 4.035 -11.266 1.00 92.31 96 ASP A O 1
ATOM 791 N N . LEU A 1 97 ? 2.505 2.179 -10.408 1.00 92.12 97 LEU A N 1
ATOM 792 C CA . LEU A 1 97 ? 2.640 2.722 -9.057 1.00 92.12 97 LEU A CA 1
ATOM 793 C C . LEU A 1 97 ? 3.477 4.004 -9.029 1.00 92.12 97 LEU A C 1
ATOM 795 O O . LEU A 1 97 ? 3.134 4.950 -8.315 1.00 92.12 97 LEU A O 1
ATOM 799 N N . TYR A 1 98 ? 4.547 4.053 -9.823 1.00 91.44 98 TYR A N 1
ATOM 800 C CA . TYR A 1 98 ? 5.402 5.225 -9.920 1.00 91.44 98 TYR A CA 1
ATOM 801 C C . TYR A 1 98 ? 4.690 6.387 -10.624 1.00 91.44 98 TYR A C 1
ATOM 803 O O . TYR A 1 98 ? 4.582 7.486 -10.083 1.00 91.44 98 TYR A O 1
ATOM 811 N N . VAL A 1 99 ? 4.162 6.159 -11.827 1.00 88.44 99 VAL A N 1
ATOM 812 C CA . VAL A 1 99 ? 3.646 7.243 -12.673 1.00 88.44 99 VAL A CA 1
ATOM 813 C C . VAL A 1 99 ? 2.215 7.629 -12.304 1.00 88.44 99 VAL A C 1
ATOM 815 O O . VAL A 1 99 ? 1.952 8.803 -12.047 1.00 88.44 99 VAL A O 1
ATOM 818 N N . ARG A 1 100 ? 1.273 6.677 -12.274 1.00 89.44 100 ARG A N 1
ATOM 819 C CA . ARG A 1 100 ? -0.161 7.000 -12.129 1.00 89.44 100 ARG A CA 1
ATOM 820 C C . ARG A 1 100 ? -0.591 7.125 -10.672 1.00 89.44 100 ARG A C 1
ATOM 822 O O . ARG A 1 100 ? -1.462 7.941 -10.367 1.00 89.44 100 ARG A O 1
ATOM 829 N N . GLN A 1 101 ? 0.006 6.339 -9.773 1.00 91.81 101 GLN A N 1
ATOM 830 C CA . GLN A 1 101 ? -0.310 6.400 -8.336 1.00 91.81 101 GLN A CA 1
ATOM 831 C C . GLN A 1 101 ? 0.594 7.361 -7.557 1.00 91.81 101 GLN A C 1
ATOM 833 O O . GLN A 1 101 ? 0.284 7.690 -6.414 1.00 91.81 101 GLN A O 1
ATOM 838 N N . ASN A 1 102 ? 1.672 7.850 -8.180 1.00 91.56 102 ASN A N 1
ATOM 839 C CA . ASN A 1 102 ? 2.625 8.793 -7.596 1.00 91.56 102 ASN A CA 1
ATOM 84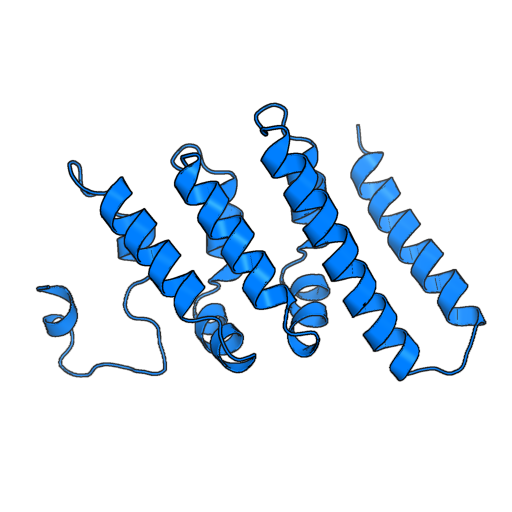0 C C . ASN A 1 102 ? 3.191 8.318 -6.240 1.00 91.56 102 ASN A C 1
ATOM 842 O O . ASN A 1 102 ? 3.373 9.106 -5.305 1.00 91.56 102 ASN A O 1
ATOM 846 N N . LEU A 1 103 ? 3.447 7.006 -6.128 1.00 93.50 103 LEU A N 1
ATOM 847 C CA . LEU A 1 103 ? 3.791 6.345 -4.868 1.00 93.50 103 LEU A CA 1
ATOM 848 C C . LEU A 1 103 ? 5.065 6.923 -4.234 1.00 93.50 103 LEU A C 1
ATOM 850 O O . LEU A 1 103 ? 5.114 7.099 -3.020 1.00 93.50 103 LEU A O 1
ATOM 854 N N . GLN A 1 104 ? 6.066 7.297 -5.035 1.00 91.25 104 GLN A N 1
ATOM 855 C CA . GLN A 1 104 ? 7.295 7.945 -4.562 1.00 91.25 104 GLN A CA 1
ATOM 856 C C . GLN A 1 104 ? 7.022 9.225 -3.766 1.00 91.25 104 GLN A C 1
ATOM 858 O O . GLN A 1 104 ? 7.610 9.426 -2.706 1.00 91.25 104 GLN A O 1
ATOM 863 N N . SER A 1 105 ? 6.120 10.081 -4.252 1.00 90.94 105 SER A N 1
ATOM 864 C CA . SER A 1 105 ? 5.790 11.339 -3.585 1.00 90.94 105 SER A CA 1
ATOM 865 C C . SER A 1 105 ? 5.032 11.068 -2.296 1.00 90.94 105 SER A C 1
ATOM 867 O O . SER A 1 105 ? 5.329 11.678 -1.272 1.00 90.94 105 SER A O 1
ATOM 869 N N . TRP A 1 106 ? 4.101 10.111 -2.324 1.00 95.00 106 TRP A N 1
ATOM 870 C CA . TRP A 1 106 ? 3.379 9.700 -1.127 1.00 95.00 106 TRP A CA 1
ATOM 871 C C . TRP A 1 106 ? 4.322 9.148 -0.049 1.00 95.00 106 TRP A C 1
ATOM 873 O O . TRP A 1 106 ? 4.195 9.546 1.106 1.00 95.00 106 TRP A O 1
ATOM 883 N N . ILE A 1 107 ? 5.304 8.305 -0.402 1.00 93.94 107 ILE A N 1
ATOM 884 C CA . ILE A 1 107 ? 6.276 7.771 0.567 1.00 93.94 107 ILE A CA 1
ATOM 885 C C . ILE A 1 107 ? 7.081 8.908 1.207 1.00 93.94 107 ILE A C 1
ATOM 887 O O . ILE A 1 107 ? 7.191 8.962 2.430 1.00 93.94 107 ILE A O 1
ATOM 891 N N . VAL A 1 108 ? 7.607 9.835 0.401 1.00 91.69 108 VAL A N 1
ATOM 892 C CA . VAL A 1 108 ? 8.406 10.966 0.901 1.00 91.69 108 VAL A CA 1
ATOM 893 C C . VAL A 1 108 ? 7.590 11.853 1.843 1.00 91.69 108 VAL A C 1
ATOM 895 O O . VAL A 1 108 ? 8.061 12.172 2.932 1.00 91.69 108 VAL A O 1
ATOM 898 N N . LEU A 1 109 ? 6.357 12.204 1.468 1.00 91.81 109 LEU A N 1
ATOM 899 C CA . LEU A 1 109 ? 5.458 12.993 2.317 1.00 91.81 109 LEU A CA 1
ATOM 900 C C . LEU A 1 109 ? 5.096 12.251 3.606 1.00 91.81 109 LEU A C 1
ATOM 902 O O . LEU A 1 109 ? 5.039 12.844 4.681 1.00 91.81 109 LEU A O 1
ATOM 906 N N . THR A 1 110 ? 4.886 10.940 3.515 1.00 92.31 110 THR A N 1
ATOM 907 C CA . THR A 1 110 ? 4.552 10.114 4.675 1.00 92.31 110 THR A CA 1
ATOM 908 C C . THR A 1 110 ? 5.721 10.065 5.654 1.00 92.31 110 THR A C 1
ATOM 910 O O . THR A 1 110 ? 5.509 10.281 6.841 1.00 92.31 110 THR A O 1
ATOM 913 N N . LEU A 1 111 ? 6.959 9.896 5.173 1.00 90.88 111 LEU A N 1
ATOM 914 C CA . LEU A 1 111 ? 8.180 9.903 5.994 1.00 90.88 111 LEU A CA 1
ATOM 915 C C . LEU A 1 111 ? 8.420 11.224 6.742 1.00 90.88 111 LEU A C 1
ATOM 917 O O . LEU A 1 111 ? 9.100 11.232 7.766 1.00 90.88 111 LEU A O 1
ATOM 921 N N . GLN A 1 112 ? 7.868 12.339 6.261 1.00 89.31 112 GLN A N 1
ATOM 922 C CA . GLN A 1 112 ? 7.943 13.629 6.955 1.00 89.31 112 GLN A CA 1
ATOM 923 C C . GLN A 1 112 ? 6.994 13.712 8.163 1.00 89.31 112 GLN A C 1
ATOM 925 O O . GLN A 1 112 ? 7.126 14.617 8.992 1.00 89.31 112 GLN A O 1
ATOM 930 N N . ASN A 1 113 ? 6.044 12.782 8.295 1.00 86.62 113 ASN A N 1
ATOM 931 C CA . ASN A 1 113 ? 5.100 12.763 9.402 1.00 86.62 113 ASN A CA 1
ATOM 932 C C . ASN A 1 113 ? 5.781 12.311 10.708 1.00 86.62 113 ASN A C 1
ATOM 934 O O . ASN A 1 113 ? 6.263 11.186 10.827 1.00 86.62 113 ASN A O 1
ATOM 938 N N . LYS A 1 114 ? 5.752 13.179 11.728 1.00 82.00 114 LYS A N 1
ATOM 939 C CA . LYS A 1 114 ? 6.364 12.939 13.049 1.00 82.00 114 LYS A CA 1
ATOM 940 C C . LYS A 1 114 ? 5.715 11.799 13.843 1.00 82.00 114 LYS A C 1
ATOM 942 O O . LYS A 1 114 ? 6.300 11.347 14.819 1.00 82.00 114 LYS A O 1
ATOM 947 N N . MET A 1 115 ? 4.514 11.363 13.461 1.00 84.62 115 MET A N 1
ATOM 948 C CA . MET A 1 115 ? 3.760 10.328 14.179 1.00 84.62 115 MET A CA 1
ATOM 949 C C . MET A 1 115 ? 4.073 8.899 13.711 1.00 84.62 115 MET A C 1
ATOM 951 O O . MET A 1 115 ? 3.411 7.960 14.150 1.00 84.62 115 MET A O 1
ATOM 955 N N . LEU A 1 116 ? 5.041 8.720 12.808 1.00 88.00 116 LEU A N 1
ATOM 956 C CA . LEU A 1 116 ? 5.457 7.397 12.353 1.00 88.00 116 LEU A CA 1
ATOM 957 C C . LEU A 1 116 ? 6.333 6.683 13.379 1.00 88.00 116 LEU A C 1
ATOM 959 O O . LEU A 1 116 ? 7.240 7.250 13.989 1.00 88.00 116 LEU A O 1
ATOM 963 N N . THR A 1 117 ? 6.104 5.384 13.501 1.00 91.62 117 THR A N 1
ATOM 964 C CA . THR A 1 117 ? 6.972 4.484 14.251 1.00 91.62 117 THR A CA 1
ATOM 965 C C . THR A 1 117 ? 8.264 4.207 13.479 1.00 91.62 117 THR A C 1
ATOM 967 O O . THR A 1 117 ? 8.308 4.231 12.247 1.00 91.62 117 THR A O 1
ATOM 970 N N . ARG A 1 118 ? 9.334 3.849 14.201 1.00 90.81 118 ARG A N 1
ATOM 971 C CA . ARG A 1 118 ? 10.616 3.464 13.583 1.00 90.81 118 ARG A CA 1
ATOM 972 C C . ARG A 1 118 ? 10.456 2.321 12.574 1.00 90.81 118 ARG A C 1
ATOM 974 O O . ARG A 1 118 ? 11.125 2.322 11.545 1.00 90.81 118 ARG A O 1
ATOM 981 N N . TRP A 1 119 ? 9.575 1.364 12.868 1.00 93.69 119 TRP A N 1
ATOM 982 C CA . TRP A 1 119 ? 9.294 0.240 11.978 1.00 93.69 119 TRP A CA 1
ATOM 983 C C . TRP A 1 119 ? 8.656 0.702 10.662 1.00 93.69 119 TRP A C 1
ATOM 985 O O . TRP A 1 119 ? 9.125 0.305 9.599 1.00 93.69 119 TRP A O 1
ATOM 995 N N . GLU A 1 120 ? 7.659 1.591 10.718 1.00 93.75 120 GLU A N 1
ATOM 996 C CA . GLU A 1 120 ? 7.024 2.151 9.518 1.00 93.75 120 GLU A CA 1
ATOM 997 C C . GLU A 1 120 ? 8.024 2.936 8.665 1.00 93.75 120 GLU A C 1
ATOM 999 O O . GLU A 1 120 ? 8.044 2.759 7.451 1.00 93.75 120 GLU A O 1
ATOM 1004 N N . CYS A 1 121 ? 8.904 3.737 9.278 1.00 93.19 121 CYS A N 1
ATOM 1005 C CA . CYS A 1 121 ? 9.941 4.467 8.545 1.00 93.19 121 CYS A CA 1
ATOM 1006 C C . CYS A 1 121 ? 10.883 3.524 7.785 1.00 93.19 121 CYS A C 1
ATOM 1008 O O . CYS A 1 121 ? 11.125 3.716 6.596 1.00 93.19 121 CYS A O 1
ATOM 1010 N N . VAL A 1 122 ? 11.394 2.482 8.451 1.00 94.12 122 VAL A N 1
ATOM 1011 C CA . VAL A 1 122 ? 12.281 1.496 7.812 1.00 94.12 122 VAL A CA 1
ATOM 1012 C C . VAL A 1 122 ? 11.551 0.762 6.686 1.00 94.12 122 VAL A C 1
ATOM 1014 O O . VAL A 1 122 ? 12.108 0.598 5.601 1.00 94.12 122 VAL A O 1
ATOM 1017 N N . PHE A 1 123 ? 10.293 0.376 6.910 1.00 95.50 123 PHE A N 1
ATOM 1018 C CA . PHE A 1 123 ? 9.486 -0.316 5.909 1.00 95.50 123 PHE A CA 1
ATOM 1019 C C . PHE A 1 123 ? 9.215 0.565 4.681 1.00 95.50 123 PHE A C 1
ATOM 1021 O O . PHE A 1 123 ? 9.357 0.111 3.548 1.00 95.50 123 PHE A O 1
ATOM 1028 N N . LEU A 1 124 ? 8.872 1.839 4.887 1.00 94.69 124 LEU A N 1
ATOM 1029 C CA . LEU A 1 124 ? 8.666 2.813 3.815 1.00 94.69 124 LEU A CA 1
ATOM 1030 C C . LEU A 1 124 ? 9.948 3.060 3.012 1.00 94.69 124 LEU A C 1
ATOM 1032 O O . LEU A 1 124 ? 9.896 3.094 1.784 1.00 94.69 124 LEU A O 1
ATOM 1036 N N . CYS A 1 125 ? 11.104 3.163 3.674 1.00 93.44 125 CYS A N 1
ATOM 1037 C CA . CYS A 1 125 ? 12.395 3.254 2.992 1.00 93.44 125 CYS A CA 1
ATOM 1038 C C . CYS A 1 125 ? 12.680 2.005 2.145 1.00 93.44 125 CYS A C 1
ATOM 1040 O O . CYS A 1 125 ? 13.116 2.125 1.001 1.00 93.44 125 CYS A O 1
ATOM 1042 N N . GLN A 1 126 ? 12.392 0.810 2.668 1.00 95.19 126 GLN A N 1
ATOM 1043 C CA . GLN A 1 126 ? 12.548 -0.436 1.917 1.00 95.19 126 GLN A CA 1
ATOM 1044 C C . GLN A 1 126 ? 11.616 -0.486 0.696 1.00 95.19 126 GLN A C 1
ATOM 1046 O O . GLN A 1 126 ? 12.059 -0.846 -0.397 1.00 95.19 126 GLN A O 1
ATOM 1051 N N . LEU A 1 127 ? 10.350 -0.084 0.852 1.00 94.69 127 LEU A N 1
ATOM 1052 C CA . LEU A 1 127 ? 9.405 0.037 -0.263 1.00 94.69 127 LEU A CA 1
ATOM 1053 C C . LEU A 1 127 ? 9.910 1.022 -1.319 1.00 94.69 127 LEU A C 1
ATOM 1055 O O . LEU A 1 127 ? 9.853 0.722 -2.508 1.00 94.69 127 LEU A O 1
ATOM 1059 N N . PHE A 1 128 ? 10.441 2.169 -0.893 1.00 94.62 128 PHE A N 1
ATOM 1060 C CA . PHE A 1 128 ? 10.991 3.175 -1.796 1.00 94.62 128 PHE A CA 1
ATOM 1061 C C . PHE A 1 128 ? 12.168 2.626 -2.605 1.00 94.62 128 PHE A C 1
ATOM 1063 O O . PHE A 1 128 ? 12.176 2.736 -3.828 1.00 94.62 128 PHE A O 1
ATOM 1070 N N . ILE A 1 129 ? 13.132 1.975 -1.950 1.00 92.44 129 ILE A N 1
ATOM 1071 C CA . ILE A 1 129 ? 14.282 1.356 -2.626 1.00 92.44 129 ILE A CA 1
ATOM 1072 C C . ILE A 1 129 ? 13.818 0.282 -3.616 1.00 92.44 129 ILE A C 1
ATOM 1074 O O . ILE A 1 129 ? 14.320 0.229 -4.739 1.00 92.44 129 ILE A O 1
ATOM 1078 N N . THR A 1 130 ? 12.838 -0.538 -3.230 1.00 94.62 130 THR A N 1
ATOM 1079 C CA . THR A 1 130 ? 12.281 -1.593 -4.092 1.00 94.62 130 THR A CA 1
ATOM 1080 C C . THR A 1 130 ? 11.616 -0.994 -5.333 1.00 94.62 130 THR A C 1
ATOM 1082 O O . THR A 1 130 ? 11.914 -1.404 -6.452 1.00 94.62 130 THR A O 1
ATOM 1085 N N . LEU A 1 131 ? 10.787 0.042 -5.154 1.00 93.88 131 LEU A N 1
ATOM 1086 C CA . LEU A 1 131 ? 10.143 0.769 -6.249 1.00 93.88 131 LEU A CA 1
ATOM 1087 C C . LEU A 1 131 ? 11.180 1.337 -7.225 1.00 93.88 131 LEU A C 1
ATOM 1089 O O . LEU A 1 131 ? 11.079 1.112 -8.427 1.00 93.88 131 LEU A O 1
ATOM 1093 N N . ILE A 1 132 ? 12.191 2.050 -6.722 1.00 90.94 132 ILE A N 1
ATOM 1094 C CA . ILE A 1 132 ? 13.220 2.665 -7.571 1.00 90.94 132 ILE A CA 1
ATOM 1095 C C . ILE A 1 132 ? 14.060 1.603 -8.286 1.00 90.94 132 ILE A C 1
ATOM 1097 O O . ILE A 1 132 ? 14.376 1.783 -9.460 1.00 90.94 132 ILE A O 1
ATOM 1101 N N . THR A 1 133 ? 14.379 0.491 -7.621 1.00 91.31 133 THR A N 1
ATOM 1102 C CA . THR A 1 133 ? 15.093 -0.637 -8.238 1.00 91.31 133 THR A CA 1
ATOM 1103 C C . THR A 1 133 ? 14.295 -1.204 -9.410 1.00 91.31 133 THR A C 1
ATOM 1105 O O . THR A 1 133 ? 14.820 -1.262 -10.517 1.00 91.31 133 THR A O 1
ATOM 1108 N N . HIS A 1 134 ? 13.011 -1.519 -9.224 1.00 91.50 134 HIS A N 1
ATOM 1109 C CA . HIS A 1 134 ? 12.175 -2.039 -10.311 1.00 91.50 134 HIS A CA 1
ATOM 1110 C C . HIS A 1 134 ? 12.009 -1.056 -11.466 1.00 91.50 134 HIS A C 1
ATOM 1112 O O . HIS A 1 134 ? 12.050 -1.459 -12.625 1.00 91.50 134 HIS A O 1
ATOM 1118 N N . ILE A 1 135 ? 11.874 0.235 -11.165 1.00 89.75 135 ILE A N 1
ATOM 1119 C CA . ILE A 1 135 ? 11.813 1.279 -12.188 1.00 89.75 135 ILE A CA 1
ATOM 1120 C C . ILE A 1 135 ? 13.127 1.367 -12.968 1.00 89.75 135 ILE A C 1
ATOM 1122 O O . ILE A 1 135 ? 13.098 1.375 -14.196 1.00 89.75 135 ILE A O 1
ATOM 1126 N N . LYS A 1 136 ? 14.275 1.384 -12.279 1.00 86.12 136 LYS A N 1
ATOM 1127 C CA . LYS A 1 136 ? 15.594 1.380 -12.924 1.00 86.12 136 LYS A CA 1
ATOM 1128 C C . LYS A 1 136 ? 15.723 0.184 -13.858 1.00 86.12 136 LYS A C 1
ATOM 1130 O O . LYS A 1 136 ? 16.151 0.339 -14.993 1.00 86.12 136 LYS A O 1
ATOM 1135 N N . GLU A 1 137 ? 15.357 -0.996 -13.381 1.00 86.25 137 GLU A N 1
ATOM 1136 C CA . GLU A 1 137 ? 15.484 -2.212 -14.165 1.00 86.25 137 GLU A CA 1
ATOM 1137 C C . GLU A 1 137 ? 14.595 -2.196 -15.414 1.00 86.25 137 GLU A C 1
ATOM 1139 O O . GLU A 1 137 ? 15.066 -2.593 -16.474 1.00 86.25 137 GLU A O 1
ATOM 1144 N N . LEU A 1 138 ? 13.354 -1.703 -15.326 1.00 83.88 138 LEU A N 1
ATOM 1145 C CA . LEU A 1 138 ? 12.488 -1.535 -16.500 1.00 83.88 138 LEU A CA 1
ATOM 1146 C C . LEU A 1 138 ? 13.158 -0.639 -17.554 1.00 83.88 138 LEU A C 1
ATOM 1148 O O . LEU A 1 138 ? 13.288 -1.051 -18.700 1.00 83.88 138 LEU A O 1
ATOM 1152 N N . TYR A 1 139 ? 13.688 0.518 -17.148 1.00 77.00 139 TYR A N 1
ATOM 1153 C CA . TYR A 1 139 ? 14.368 1.435 -18.070 1.00 77.00 139 TYR A CA 1
ATOM 1154 C C . TYR A 1 139 ? 15.712 0.910 -18.603 1.00 77.00 139 TYR A C 1
ATOM 1156 O O . TYR A 1 139 ? 16.060 1.199 -19.743 1.00 77.00 139 TYR A O 1
ATOM 1164 N N . CYS A 1 140 ? 16.470 0.140 -17.814 1.00 69.88 140 CYS A N 1
ATOM 1165 C CA . CYS A 1 140 ? 17.717 -0.487 -18.269 1.00 69.88 140 CYS A CA 1
ATOM 1166 C C . CYS A 1 140 ? 17.470 -1.640 -19.250 1.00 69.88 140 CYS A C 1
ATOM 1168 O O . CYS A 1 140 ? 18.317 -1.901 -20.095 1.00 69.88 140 CYS A O 1
ATOM 1170 N N . THR A 1 141 ? 16.330 -2.333 -19.154 1.00 62.50 141 THR A N 1
ATOM 1171 C CA . THR A 1 141 ? 15.992 -3.403 -20.110 1.00 62.50 141 THR A CA 1
ATOM 1172 C C . THR A 1 141 ? 15.670 -2.826 -21.494 1.00 62.50 141 THR A C 1
ATOM 1174 O O . THR A 1 141 ? 15.906 -3.486 -22.501 1.00 62.50 141 THR A O 1
ATOM 1177 N N . ASP A 1 142 ? 15.189 -1.580 -21.543 1.00 56.88 142 ASP A N 1
ATOM 1178 C CA . ASP A 1 142 ? 14.822 -0.895 -22.783 1.00 56.88 142 ASP A CA 1
ATOM 1179 C C . ASP A 1 142 ? 16.016 -0.230 -23.505 1.00 56.88 142 ASP A C 1
ATOM 1181 O O . ASP A 1 142 ? 15.896 0.081 -24.691 1.00 56.88 142 ASP A O 1
ATOM 1185 N N . LEU A 1 143 ? 17.166 0.009 -22.848 1.00 52.53 143 LEU A N 1
ATOM 1186 C CA . LEU A 1 143 ? 18.264 0.809 -23.421 1.00 52.53 143 LEU A CA 1
ATOM 1187 C C . LEU A 1 143 ? 19.666 0.395 -22.937 1.00 52.53 143 LEU A C 1
ATOM 1189 O O . LEU A 1 143 ? 20.006 0.508 -21.762 1.00 52.53 143 LEU A O 1
ATOM 1193 N N . ASN A 1 144 ? 20.519 0.043 -23.899 1.00 54.25 144 ASN A N 1
ATOM 1194 C CA . ASN A 1 144 ? 21.947 -0.260 -23.751 1.00 54.25 144 ASN A CA 1
ATOM 1195 C C . ASN A 1 144 ? 22.829 1.018 -23.689 1.00 54.25 144 ASN A C 1
ATOM 1197 O O . ASN A 1 144 ? 23.904 1.043 -24.282 1.00 54.25 144 ASN A O 1
ATOM 1201 N N . ASP A 1 145 ? 22.369 2.105 -23.052 1.00 54.59 145 ASP A N 1
ATOM 1202 C CA . ASP A 1 145 ? 23.008 3.430 -23.183 1.00 54.59 145 ASP A CA 1
ATOM 1203 C C . ASP A 1 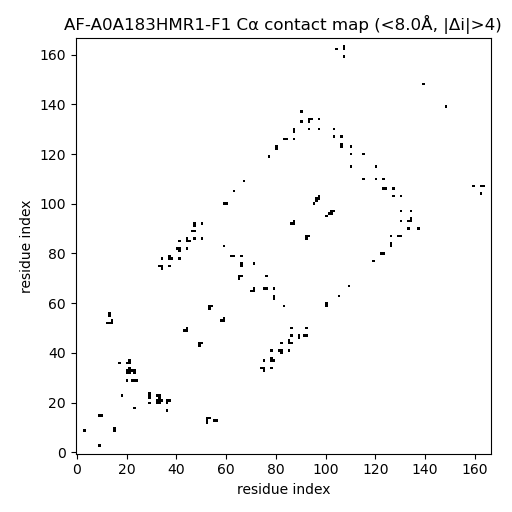145 ? 23.232 4.149 -21.831 1.00 54.59 145 ASP A C 1
ATOM 1205 O O . ASP A 1 145 ? 22.313 4.699 -21.208 1.00 54.59 145 ASP A O 1
ATOM 1209 N N . ASP A 1 146 ? 24.493 4.163 -21.382 1.00 58.16 146 ASP A N 1
ATOM 1210 C CA . ASP A 1 146 ? 24.979 4.717 -20.105 1.00 58.16 146 ASP A CA 1
ATOM 1211 C C . ASP A 1 146 ? 24.659 6.217 -19.919 1.00 58.16 146 ASP A C 1
ATOM 1213 O O . ASP A 1 146 ? 24.569 6.729 -18.793 1.00 58.16 146 ASP A O 1
ATOM 1217 N N . ALA A 1 147 ? 24.423 6.947 -21.014 1.00 57.78 147 ALA A N 1
ATOM 1218 C CA . ALA A 1 147 ? 24.086 8.370 -20.992 1.00 57.78 147 ALA A CA 1
ATOM 1219 C C . ALA A 1 147 ? 22.721 8.652 -20.334 1.00 57.78 147 ALA A C 1
ATOM 1221 O O . ALA A 1 147 ? 22.554 9.658 -19.628 1.00 57.78 147 ALA A O 1
ATOM 1222 N N . MET A 1 148 ? 21.749 7.747 -20.499 1.00 54.00 148 MET A N 1
ATOM 1223 C CA . MET A 1 148 ? 20.424 7.892 -19.893 1.00 54.00 148 MET A CA 1
ATOM 1224 C C . MET A 1 148 ? 20.432 7.473 -18.418 1.00 54.00 148 MET A C 1
ATOM 1226 O O . MET A 1 148 ? 19.624 7.993 -17.639 1.00 54.00 148 MET A O 1
ATOM 1230 N N . GLU A 1 149 ? 21.393 6.632 -17.994 1.00 55.69 149 GLU A N 1
ATOM 1231 C CA . GLU A 1 149 ? 21.557 6.262 -16.583 1.00 55.69 149 GLU A CA 1
ATOM 1232 C C . GLU A 1 149 ? 21.848 7.493 -15.710 1.00 55.69 149 GLU A C 1
ATOM 1234 O O . GLU A 1 149 ? 21.241 7.723 -14.659 1.00 55.69 149 GLU A O 1
ATOM 1239 N N . SER A 1 150 ? 22.735 8.354 -16.209 1.00 58.09 150 SER A N 1
ATOM 1240 C CA . SER A 1 150 ? 23.050 9.647 -15.600 1.00 58.09 150 SER A CA 1
ATOM 1241 C C . SER A 1 150 ? 21.829 10.575 -15.560 1.00 58.09 150 SER A C 1
ATOM 1243 O O . SER A 1 150 ? 21.600 11.265 -14.562 1.00 58.09 150 SER A O 1
ATOM 1245 N N . ASN A 1 151 ? 21.005 10.572 -16.611 1.00 61.78 151 ASN A N 1
ATOM 1246 C CA . ASN A 1 151 ? 19.856 11.467 -16.733 1.00 61.78 151 ASN A CA 1
ATOM 1247 C C . ASN A 1 151 ? 18.676 11.061 -15.829 1.00 61.78 151 ASN A C 1
ATOM 1249 O O . ASN A 1 151 ? 18.076 11.918 -15.172 1.00 61.78 151 ASN A O 1
ATOM 1253 N N . TRP A 1 152 ? 18.369 9.763 -15.697 1.00 60.03 152 TRP A N 1
ATOM 1254 C CA . TRP A 1 152 ? 17.329 9.323 -14.757 1.00 60.03 152 TRP A CA 1
ATOM 1255 C C . TRP A 1 152 ? 17.778 9.496 -13.310 1.00 60.03 152 TRP A C 1
ATOM 1257 O O . TRP A 1 152 ? 16.977 9.946 -12.491 1.00 60.03 152 TRP A O 1
ATOM 1267 N N . ARG A 1 153 ? 19.055 9.235 -12.984 1.00 62.56 153 ARG A N 1
ATOM 1268 C CA . ARG A 1 153 ? 19.589 9.499 -11.638 1.00 62.56 153 ARG A CA 1
ATOM 1269 C C . ARG A 1 153 ? 19.441 10.973 -11.292 1.00 62.56 153 ARG A C 1
ATOM 1271 O O . ARG A 1 153 ? 18.946 11.289 -10.212 1.00 62.56 153 ARG A O 1
ATOM 1278 N N . LYS A 1 154 ? 19.777 11.871 -12.225 1.00 64.19 154 LYS A N 1
ATOM 1279 C CA . LYS A 1 154 ? 19.561 13.317 -12.072 1.00 64.19 154 LYS A CA 1
ATOM 1280 C C . LYS A 1 154 ? 18.082 13.656 -11.923 1.00 64.19 154 LYS A C 1
ATOM 1282 O O . LYS A 1 154 ? 17.748 14.438 -11.047 1.00 64.19 154 LYS A O 1
ATOM 1287 N N . THR A 1 155 ? 17.190 13.033 -12.690 1.00 65.94 155 THR A N 1
ATOM 1288 C CA . THR A 1 155 ? 15.741 13.293 -12.637 1.00 65.94 155 THR A CA 1
ATOM 1289 C C . THR A 1 155 ? 15.107 12.818 -11.329 1.00 65.94 155 THR A C 1
ATOM 1291 O O . THR A 1 155 ? 14.316 13.548 -10.733 1.00 65.94 155 THR A O 1
ATOM 1294 N N . ILE A 1 156 ? 15.462 11.626 -10.843 1.00 66.69 156 ILE A N 1
ATOM 1295 C CA . ILE A 1 156 ? 14.976 11.100 -9.562 1.00 66.69 156 ILE A CA 1
ATOM 1296 C C . ILE A 1 156 ? 15.567 11.904 -8.414 1.00 66.69 156 ILE A C 1
ATOM 1298 O O . ILE A 1 156 ? 14.816 12.328 -7.542 1.00 66.69 156 ILE A O 1
ATOM 1302 N N . THR A 1 157 ? 16.871 12.182 -8.431 1.00 63.00 157 THR A N 1
ATOM 1303 C CA . THR A 1 157 ? 17.514 13.009 -7.400 1.00 63.00 157 THR A CA 1
ATOM 1304 C C . THR A 1 157 ? 16.914 14.409 -7.393 1.00 63.00 157 THR A C 1
ATOM 1306 O O . THR A 1 157 ? 16.505 14.876 -6.344 1.00 63.00 157 THR A O 1
ATOM 1309 N N . TYR A 1 158 ? 16.730 15.041 -8.553 1.00 64.88 158 TYR A N 1
ATOM 1310 C CA . TYR A 1 158 ? 16.092 16.352 -8.672 1.00 64.88 158 TYR A CA 1
ATOM 1311 C C . TYR A 1 158 ? 14.654 16.343 -8.151 1.00 64.88 158 TYR A C 1
ATOM 1313 O O . TYR A 1 158 ? 14.301 17.183 -7.328 1.00 64.88 158 TYR A O 1
ATOM 1321 N N . LYS A 1 159 ? 13.821 15.379 -8.568 1.00 64.81 159 LYS A N 1
ATOM 1322 C CA . LYS A 1 159 ? 12.440 15.264 -8.075 1.00 64.81 159 LYS A CA 1
ATOM 1323 C C . LYS A 1 159 ? 12.409 15.005 -6.569 1.00 64.81 159 LYS A C 1
ATOM 1325 O O . LYS A 1 159 ? 11.617 15.624 -5.870 1.00 64.81 159 LYS A O 1
ATOM 1330 N N . THR A 1 160 ? 13.288 14.147 -6.059 1.00 58.88 160 THR A N 1
ATOM 1331 C CA . THR A 1 160 ? 13.355 13.797 -4.632 1.00 58.88 160 THR A CA 1
ATOM 1332 C C . THR A 1 160 ? 13.870 14.970 -3.794 1.00 58.88 160 THR A C 1
ATOM 1334 O O . THR A 1 160 ? 13.244 15.326 -2.802 1.00 58.88 160 THR A O 1
ATOM 1337 N N . CYS A 1 161 ? 14.933 15.652 -4.228 1.00 56.19 161 CYS A N 1
ATOM 1338 C CA . CYS A 1 161 ? 15.462 16.861 -3.593 1.00 56.19 161 CYS A CA 1
ATOM 1339 C C . CYS A 1 161 ? 14.466 18.023 -3.648 1.00 56.19 161 CYS A C 1
ATOM 1341 O O . CYS A 1 161 ? 14.326 18.736 -2.664 1.00 56.19 161 CYS A O 1
ATOM 1343 N N . ARG A 1 162 ? 13.719 18.191 -4.745 1.00 62.34 162 ARG A N 1
ATOM 1344 C CA . ARG A 1 162 ? 12.647 19.193 -4.840 1.00 62.34 162 ARG A CA 1
ATOM 1345 C C . ARG A 1 162 ? 11.487 18.889 -3.888 1.00 62.34 162 ARG A C 1
ATOM 1347 O O . ARG A 1 162 ? 10.929 19.810 -3.307 1.00 62.34 162 ARG A O 1
ATOM 1354 N N . MET A 1 163 ? 11.140 17.614 -3.699 1.00 56.31 163 MET A N 1
ATOM 1355 C CA . MET A 1 163 ? 10.114 17.197 -2.733 1.00 56.31 163 MET A CA 1
ATOM 1356 C C . MET A 1 163 ? 10.570 17.343 -1.272 1.00 56.31 163 MET A C 1
ATOM 1358 O O . MET A 1 163 ? 9.743 17.582 -0.398 1.00 56.31 163 MET A O 1
ATOM 1362 N N . LEU A 1 164 ? 11.871 17.218 -0.998 1.00 55.03 164 LEU A N 1
ATOM 1363 C CA . LEU A 1 164 ? 12.450 17.362 0.344 1.00 55.03 164 LEU A CA 1
ATOM 1364 C C . LEU A 1 164 ? 12.872 18.804 0.689 1.00 55.03 164 LEU A C 1
ATOM 1366 O O . LEU A 1 164 ? 12.986 19.130 1.868 1.00 55.03 164 LEU A O 1
ATOM 1370 N N . GLY A 1 165 ? 13.128 19.643 -0.318 1.00 49.47 165 GLY A N 1
ATOM 1371 C CA . GLY A 1 165 ? 13.688 20.992 -0.179 1.00 49.47 165 GLY A CA 1
ATOM 1372 C C . GLY A 1 165 ? 12.668 22.127 -0.073 1.00 49.47 165 GLY A C 1
ATOM 1373 O O . GLY A 1 165 ? 13.061 23.238 0.259 1.00 49.47 165 GLY A O 1
ATOM 1374 N N . ASN A 1 166 ? 11.377 21.872 -0.311 1.00 45.53 166 ASN A N 1
ATOM 1375 C CA . ASN A 1 166 ? 10.321 22.840 -0.005 1.00 45.53 166 ASN A CA 1
ATOM 1376 C C . ASN A 1 166 ? 9.996 22.779 1.497 1.00 45.53 166 ASN A C 1
ATOM 1378 O O . ASN A 1 166 ? 9.069 22.085 1.918 1.00 45.53 166 ASN A O 1
ATOM 1382 N N . LYS A 1 167 ? 10.800 23.484 2.293 1.00 42.53 167 LYS A N 1
ATOM 1383 C CA . LYS A 1 167 ? 10.433 23.978 3.622 1.00 42.53 167 LYS A CA 1
ATOM 1384 C C . LYS A 1 167 ? 10.288 25.487 3.560 1.00 42.53 167 LYS A C 1
ATOM 1386 O O . LYS A 1 167 ? 11.125 26.106 2.869 1.00 42.53 167 LYS A O 1
#

Foldseek 3Di:
DCQVVPDPDDDPLADRPLVCQLVPPDPPCNVVSNLVSLVVLLVQLQDLVSVVSCPVVPNLLVLLVLLPDPPDDPSSVVSSLSSLVSNLVDLVCLVCCVPVVVVLLSLLVVLPDPPDDPVSVVSSVVSNVSSVVSVVVVVVVVDPDVVVVVVVVCVCCVVSCVSVVPD

Sequence (167 aa):
MSFLLLKPSIDIQNVPEIYKLLLSSSTQYYNKERHWCLRLILDSLIEPNDYNILQKRYGIKLLLSLFGSVIADQETKKFILLSLRAVLQHRSVANDLYVRQNLQSWIVLTLQNKMLTRWECVFLCQLFITLITHIKELYCTDLNDDAMESNWRKTITYKTCRMLGNK

Solvent-accessible surface area (backbone atoms only — not comparable to full-atom values): 9672 Å² total; per-residue (Å²): 121,76,67,77,69,72,46,103,67,85,58,88,81,43,76,82,60,56,64,57,39,60,64,36,83,50,93,87,49,28,65,61,45,21,48,50,46,40,48,51,54,40,75,56,43,79,51,76,65,40,52,54,45,41,46,79,66,47,37,64,64,50,46,60,53,43,54,78,35,92,84,44,46,73,66,52,39,49,39,44,54,51,33,56,48,43,53,55,71,34,60,88,46,30,58,49,40,49,68,79,64,37,44,66,60,53,48,56,59,54,68,70,44,87,86,63,50,75,66,56,49,54,49,50,49,51,51,50,54,50,46,52,49,42,44,51,50,58,56,52,73,76,45,100,51,74,73,54,55,57,50,51,52,50,50,52,50,50,54,51,49,55,69,69,62,74,121